Protein AF-A0A9D9SRB2-F1 (afdb_monomer_lite)

Sequence (91 aa):
VTIVAARFMPFLRTFAPFVAGVAQMSRPKFIFYDVAGALLWVGGITTAGYLFGNIPWVKQHLDKIIWGAILIPGLLVMFGAYRARLKAASA

Secondary structure (DSSP, 8-state):
-HHHHHHHSTTHHHHHHHHHHHTT--HHHHHHHHHHHHHHHHHHHHHHHHHHHTSHHHHHHHHHHHHHHHHHHHHHHHHHHHHHHHHHTT-

pLDDT: mean 84.66, std 6.77, range [52.34, 93.94]

Radius of gyration: 18.09 Å; chains: 1; bounding box: 35×38×41 Å

Foldseek 3Di:
DQCLVLLVPVVSVVCSVVVCVVVVHDPVVSCVSNVVSVCCVCVVVVVCCVVQVVDPVCVVCVVVVVVCVVVVVVVVVVVVVVVVVVVVVVD

Structure (mmCIF, N/CA/C/O backbone):
data_AF-A0A9D9SRB2-F1
#
_entry.id   AF-A0A9D9SRB2-F1
#
loop_
_atom_site.group_PDB
_atom_site.id
_atom_site.type_symbol
_atom_site.label_atom_id
_atom_site.label_alt_id
_atom_site.label_comp_id
_atom_site.label_asym_id
_atom_site.label_entity_id
_atom_site.label_seq_id
_atom_site.pdbx_PDB_ins_code
_atom_site.Cartn_x
_atom_site.Cartn_y
_atom_site.Cartn_z
_atom_site.occupancy
_atom_site.B_iso_or_equiv
_atom_site.auth_seq_id
_atom_site.auth_comp_id
_atom_site.auth_asym_id
_atom_site.auth_atom_id
_atom_site.pdbx_PDB_model_num
ATOM 1 N N . VAL A 1 1 ? 4.185 7.183 -11.934 1.00 67.56 1 VAL A N 1
ATOM 2 C CA . VAL A 1 1 ? 2.811 7.245 -11.369 1.00 67.56 1 VAL A CA 1
ATOM 3 C C . VAL A 1 1 ? 2.195 5.858 -11.214 1.00 67.56 1 VAL A C 1
ATOM 5 O O . VAL A 1 1 ? 1.791 5.532 -10.109 1.00 67.56 1 VAL A O 1
ATOM 8 N N . THR A 1 2 ? 2.198 5.002 -12.243 1.00 78.75 2 THR A N 1
ATOM 9 C CA . THR A 1 2 ? 1.617 3.641 -12.178 1.00 78.75 2 THR A CA 1
ATOM 10 C C . THR A 1 2 ? 2.159 2.778 -11.030 1.00 78.75 2 THR A C 1
ATOM 12 O O . THR A 1 2 ? 1.386 2.082 -10.388 1.00 78.75 2 THR A O 1
ATOM 15 N N . ILE A 1 3 ? 3.453 2.877 -10.700 1.00 78.50 3 ILE A N 1
ATOM 16 C CA . ILE A 1 3 ? 4.057 2.154 -9.559 1.00 78.50 3 ILE A CA 1
ATOM 17 C C . ILE A 1 3 ? 3.499 2.637 -8.212 1.00 78.50 3 ILE A C 1
ATOM 19 O O . ILE A 1 3 ? 3.209 1.830 -7.335 1.00 78.50 3 ILE A O 1
ATOM 23 N N . VAL A 1 4 ? 3.287 3.948 -8.072 1.00 78.69 4 VAL A N 1
ATOM 24 C CA . VAL A 1 4 ? 2.686 4.541 -6.870 1.00 78.69 4 VAL A CA 1
ATOM 25 C C . VAL A 1 4 ? 1.237 4.074 -6.728 1.00 78.69 4 VAL A C 1
ATOM 27 O O . VAL A 1 4 ? 0.849 3.607 -5.663 1.00 78.69 4 VAL A O 1
ATOM 30 N N . ALA A 1 5 ? 0.457 4.119 -7.813 1.00 80.19 5 ALA A N 1
ATOM 31 C CA . ALA A 1 5 ? -0.928 3.647 -7.823 1.00 80.19 5 ALA A CA 1
ATOM 32 C C . ALA A 1 5 ? -1.037 2.140 -7.531 1.00 80.19 5 ALA A C 1
ATOM 34 O O . ALA A 1 5 ? -1.925 1.714 -6.794 1.00 80.19 5 ALA A O 1
ATOM 35 N N . ALA A 1 6 ? -0.097 1.334 -8.038 1.00 83.06 6 ALA A N 1
ATOM 36 C CA . ALA A 1 6 ? -0.072 -0.106 -7.807 1.00 83.06 6 ALA A CA 1
ATOM 37 C C . ALA A 1 6 ? 0.033 -0.470 -6.318 1.00 83.06 6 ALA A C 1
ATOM 39 O O . ALA A 1 6 ? -0.502 -1.501 -5.922 1.00 83.06 6 ALA A O 1
ATOM 40 N N . ARG A 1 7 ? 0.641 0.374 -5.469 1.00 80.19 7 ARG A N 1
ATOM 41 C CA . ARG A 1 7 ? 0.689 0.139 -4.014 1.00 80.19 7 ARG A CA 1
ATOM 42 C C . ARG A 1 7 ? -0.674 0.229 -3.325 1.00 80.19 7 ARG A C 1
ATOM 44 O O . ARG A 1 7 ? -0.881 -0.456 -2.329 1.00 80.19 7 ARG A O 1
ATOM 51 N N . PHE A 1 8 ? -1.613 1.003 -3.867 1.00 79.19 8 PHE A N 1
ATOM 52 C CA . PHE A 1 8 ? -2.980 1.105 -3.339 1.00 79.19 8 PHE A CA 1
ATOM 53 C C . PHE A 1 8 ? -3.888 -0.042 -3.806 1.00 79.19 8 PHE A C 1
ATOM 55 O O . PHE A 1 8 ? -4.986 -0.210 -3.285 1.00 79.19 8 PHE A O 1
ATOM 62 N N . MET A 1 9 ? -3.432 -0.852 -4.765 1.00 80.50 9 MET A N 1
ATOM 63 C CA . MET A 1 9 ? -4.187 -1.966 -5.333 1.00 80.50 9 MET A CA 1
ATOM 64 C C . MET A 1 9 ? -3.507 -3.297 -4.958 1.00 80.50 9 MET A C 1
ATOM 66 O O . MET A 1 9 ? -2.478 -3.642 -5.542 1.00 80.50 9 MET A O 1
ATOM 70 N N . PRO A 1 10 ? -4.070 -4.085 -4.017 1.00 75.50 10 PRO A N 1
ATOM 71 C CA . PRO A 1 10 ? -3.406 -5.249 -3.416 1.00 75.50 10 PRO A CA 1
ATOM 72 C C . PRO A 1 10 ? -2.851 -6.276 -4.406 1.00 75.50 10 PRO A C 1
ATOM 74 O O . PRO A 1 10 ? -1.805 -6.864 -4.138 1.00 75.50 10 PRO A O 1
ATOM 77 N N . PHE A 1 11 ? -3.531 -6.474 -5.539 1.00 78.12 11 PHE A N 1
ATOM 78 C CA . PHE A 1 11 ? -3.099 -7.386 -6.599 1.00 78.12 11 PHE A CA 1
ATOM 79 C C . PHE A 1 11 ? -2.123 -6.733 -7.580 1.00 78.12 11 PHE A C 1
ATOM 81 O O . PHE A 1 11 ? -1.194 -7.382 -8.040 1.00 78.12 11 PHE A O 1
ATOM 88 N N . LEU A 1 12 ? -2.270 -5.443 -7.895 1.00 80.94 12 LEU A N 1
ATOM 89 C CA . LEU A 1 12 ? -1.368 -4.787 -8.850 1.00 80.94 12 LEU A CA 1
ATOM 90 C C . LEU A 1 12 ? 0.048 -4.614 -8.297 1.00 80.94 12 LEU A C 1
ATOM 92 O O . LEU A 1 12 ? 1.004 -4.630 -9.071 1.00 80.94 12 LEU A O 1
ATOM 96 N N . ARG A 1 13 ? 0.213 -4.505 -6.973 1.00 83.69 13 ARG A N 1
ATOM 97 C CA . ARG A 1 13 ? 1.542 -4.388 -6.353 1.00 83.69 13 ARG A CA 1
ATOM 98 C C . ARG A 1 13 ? 2.451 -5.590 -6.642 1.00 83.69 13 ARG A C 1
ATOM 100 O O . ARG A 1 13 ? 3.663 -5.419 -6.666 1.00 83.69 13 ARG A O 1
ATOM 107 N N . THR A 1 14 ? 1.896 -6.787 -6.874 1.00 84.56 14 THR A N 1
ATOM 108 C CA . THR A 1 14 ? 2.696 -7.980 -7.211 1.00 84.56 14 THR A CA 1
ATOM 109 C C . THR A 1 14 ? 3.155 -7.960 -8.667 1.00 84.56 14 THR A C 1
ATOM 111 O O . THR A 1 14 ? 4.214 -8.493 -8.981 1.00 84.56 14 THR A O 1
ATOM 114 N N . PHE A 1 15 ? 2.402 -7.298 -9.550 1.00 84.75 15 PHE A N 1
ATOM 115 C CA . PHE A 1 15 ? 2.755 -7.121 -10.961 1.00 84.75 15 PHE A CA 1
ATOM 116 C C . PHE A 1 15 ? 3.643 -5.895 -11.209 1.00 84.75 15 PHE A C 1
ATOM 118 O O . PHE A 1 15 ? 4.352 -5.850 -12.210 1.00 84.75 15 PHE A O 1
ATOM 125 N N . ALA A 1 16 ? 3.654 -4.916 -10.300 1.00 85.31 16 ALA A N 1
ATOM 126 C CA . ALA A 1 16 ? 4.449 -3.693 -10.416 1.00 85.31 16 ALA A CA 1
ATOM 127 C C . ALA A 1 16 ? 5.947 -3.915 -10.742 1.00 85.31 16 ALA A C 1
ATOM 129 O O . ALA A 1 16 ? 6.423 -3.275 -11.684 1.00 85.31 16 ALA A O 1
ATOM 130 N N . PRO A 1 17 ? 6.703 -4.804 -10.055 1.00 84.00 17 PRO A N 1
ATOM 131 C CA . PRO A 1 17 ? 8.108 -5.048 -10.399 1.00 84.00 17 PRO A CA 1
ATOM 132 C C . PRO A 1 17 ? 8.277 -5.717 -11.770 1.00 84.00 17 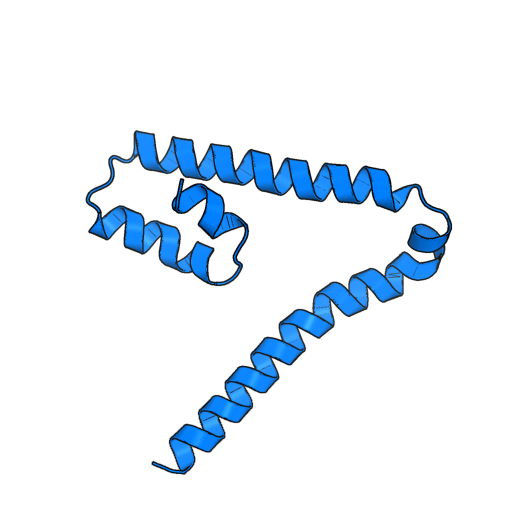PRO A C 1
ATOM 134 O O . PRO A 1 17 ? 9.223 -5.404 -12.489 1.00 84.00 17 PRO A O 1
ATOM 137 N N . PHE A 1 18 ? 7.343 -6.586 -12.167 1.00 86.81 18 PHE A N 1
ATOM 138 C CA . PHE A 1 18 ? 7.362 -7.229 -13.481 1.00 86.81 18 PHE A CA 1
ATOM 139 C C . PHE A 1 18 ? 7.132 -6.211 -14.603 1.00 86.81 18 PHE A C 1
ATOM 141 O O . PHE A 1 18 ? 7.918 -6.135 -15.544 1.00 86.81 18 PHE A O 1
ATOM 148 N N . VAL A 1 19 ? 6.107 -5.364 -14.464 1.00 85.69 19 VAL A N 1
ATOM 149 C CA . VAL A 1 19 ? 5.800 -4.293 -15.424 1.00 85.69 19 VAL A CA 1
ATOM 150 C C . VAL A 1 19 ? 6.958 -3.298 -15.524 1.00 85.69 19 VAL A C 1
ATOM 152 O O . VAL A 1 19 ? 7.308 -2.883 -16.624 1.00 85.69 19 VAL A O 1
ATOM 155 N N . ALA A 1 20 ? 7.596 -2.950 -14.403 1.00 86.06 20 ALA A N 1
ATOM 156 C CA . ALA A 1 20 ? 8.778 -2.091 -14.410 1.00 86.06 20 ALA A CA 1
ATOM 157 C C . ALA A 1 20 ? 9.965 -2.724 -15.161 1.00 86.06 20 ALA A C 1
ATOM 159 O O . ALA A 1 20 ? 10.677 -2.021 -15.879 1.00 86.06 20 ALA A O 1
ATOM 160 N N . GLY A 1 21 ? 10.153 -4.042 -15.034 1.00 85.25 21 GLY A N 1
ATOM 161 C CA . GLY A 1 21 ? 11.166 -4.793 -15.777 1.00 85.25 21 GLY A CA 1
ATOM 162 C C . GLY A 1 21 ? 10.893 -4.834 -17.283 1.00 85.25 21 GLY A C 1
ATOM 163 O O . GLY A 1 21 ? 11.780 -4.518 -18.072 1.00 85.25 21 GLY A O 1
ATOM 164 N N . VAL A 1 22 ? 9.654 -5.145 -17.686 1.00 88.00 22 VAL A N 1
ATOM 165 C CA . VAL A 1 22 ? 9.232 -5.147 -19.102 1.00 88.00 22 VAL A CA 1
ATOM 166 C C . VAL A 1 22 ? 9.359 -3.753 -19.723 1.00 88.00 22 VAL A C 1
ATOM 168 O O . VAL A 1 22 ? 9.775 -3.620 -20.869 1.00 88.00 22 VAL A O 1
ATOM 171 N N . ALA A 1 23 ? 9.075 -2.703 -18.953 1.00 86.81 23 ALA A N 1
ATOM 172 C CA . ALA A 1 23 ? 9.227 -1.316 -19.382 1.00 86.81 23 ALA A CA 1
ATOM 173 C C . ALA A 1 23 ? 10.691 -0.823 -19.423 1.00 86.81 23 ALA A C 1
ATOM 175 O O . ALA A 1 23 ? 10.905 0.374 -19.614 1.00 86.81 23 ALA A O 1
ATOM 176 N N . GLN A 1 24 ? 11.689 -1.699 -19.216 1.00 87.56 24 GLN A N 1
ATOM 177 C CA . GLN A 1 24 ? 13.122 -1.352 -19.207 1.00 87.56 24 GLN A CA 1
ATOM 178 C C . GLN A 1 24 ? 13.436 -0.173 -18.271 1.00 87.56 24 GLN A C 1
ATOM 180 O O . GLN A 1 24 ? 14.253 0.708 -18.550 1.00 87.56 24 GLN A O 1
ATOM 185 N N . MET A 1 25 ? 12.739 -0.121 -17.138 1.00 86.56 25 MET A N 1
ATOM 186 C CA . MET A 1 25 ? 12.830 1.006 -16.231 1.00 86.56 25 MET A CA 1
ATOM 187 C C . MET A 1 25 ? 14.162 0.988 -15.478 1.00 86.56 25 MET A C 1
ATOM 189 O O . MET A 1 25 ? 14.551 -0.019 -14.885 1.00 86.56 25 MET A O 1
ATOM 193 N N . SER A 1 26 ? 14.857 2.127 -15.445 1.00 89.12 26 SER A N 1
ATOM 194 C CA . SER A 1 26 ? 16.116 2.218 -14.709 1.00 89.12 26 SER A CA 1
ATOM 195 C C . SER A 1 26 ? 15.897 2.005 -13.205 1.00 89.12 26 SER A C 1
ATOM 197 O O . SER A 1 26 ? 14.985 2.578 -12.598 1.00 89.12 26 SER A O 1
ATOM 199 N N . ARG A 1 27 ? 16.771 1.198 -12.585 1.00 85.56 27 ARG A N 1
ATOM 200 C CA . ARG A 1 27 ? 16.738 0.870 -11.145 1.00 85.56 27 ARG A CA 1
ATOM 201 C C . ARG A 1 27 ? 16.524 2.090 -10.233 1.00 85.56 27 ARG A C 1
ATOM 203 O O . ARG A 1 27 ? 15.663 2.007 -9.359 1.00 85.56 27 ARG A O 1
ATOM 210 N N . PRO A 1 28 ? 17.228 3.224 -10.428 1.00 89.12 28 PRO A N 1
ATOM 211 C CA . PRO A 1 28 ? 17.055 4.397 -9.572 1.00 89.12 28 PRO A CA 1
ATOM 212 C C . PRO A 1 28 ? 15.645 4.988 -9.649 1.00 89.12 28 PRO A C 1
ATOM 214 O O . PRO A 1 28 ? 15.062 5.333 -8.624 1.00 89.12 28 PRO A O 1
ATOM 217 N N . LYS A 1 29 ? 15.055 5.046 -10.852 1.00 87.50 29 LYS A N 1
ATOM 218 C CA . LYS A 1 29 ? 13.677 5.520 -11.024 1.00 87.50 29 LYS A CA 1
ATOM 219 C C . LYS A 1 29 ? 12.689 4.572 -10.349 1.00 87.50 29 LYS A C 1
ATOM 221 O O . LYS A 1 29 ? 11.714 5.039 -9.768 1.00 87.50 29 LYS A O 1
ATOM 226 N N . PHE A 1 30 ? 12.918 3.259 -10.436 1.00 87.50 30 PHE A N 1
ATOM 227 C CA . PHE A 1 30 ? 12.019 2.264 -9.845 1.00 87.50 30 PHE A CA 1
ATOM 228 C C . PHE A 1 30 ? 11.960 2.433 -8.331 1.00 87.50 30 PHE A C 1
ATOM 230 O O . PHE A 1 30 ? 10.878 2.588 -7.772 1.00 87.50 30 PHE A O 1
ATOM 237 N N . ILE A 1 31 ? 13.134 2.499 -7.702 1.00 89.06 31 ILE A N 1
ATOM 238 C CA . ILE A 1 31 ? 13.266 2.691 -6.258 1.00 89.06 31 ILE A CA 1
ATOM 239 C C . ILE A 1 31 ? 12.619 4.012 -5.839 1.00 89.06 31 ILE A C 1
ATOM 241 O O . ILE A 1 31 ? 11.844 4.024 -4.890 1.00 89.06 31 ILE A O 1
ATOM 245 N N . PHE A 1 32 ? 12.866 5.107 -6.566 1.00 91.25 32 PHE A N 1
ATOM 246 C CA . PHE A 1 32 ? 12.269 6.404 -6.245 1.00 91.25 32 PHE A CA 1
ATOM 247 C C . PHE A 1 32 ? 10.734 6.351 -6.21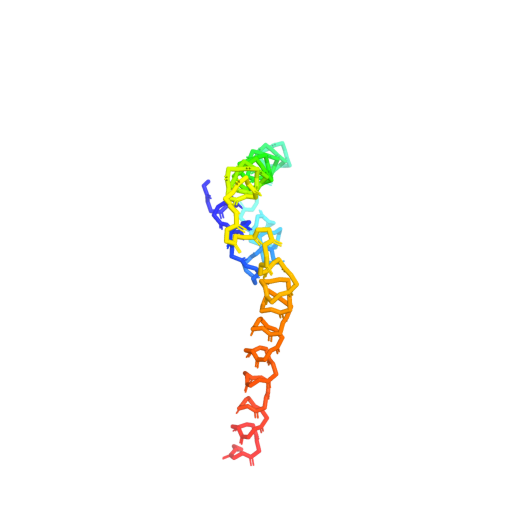6 1.00 91.25 32 PHE A C 1
ATOM 249 O O . PHE A 1 32 ? 10.122 6.769 -5.234 1.00 91.25 32 PHE A O 1
ATOM 256 N N . TYR A 1 33 ? 10.097 5.805 -7.259 1.00 88.94 33 TYR A N 1
ATOM 257 C CA . TYR A 1 33 ? 8.634 5.718 -7.301 1.00 88.94 33 TYR A CA 1
ATOM 258 C C . TYR A 1 33 ? 8.061 4.697 -6.316 1.00 88.94 33 TYR A C 1
ATOM 260 O O . TYR A 1 33 ? 6.985 4.938 -5.770 1.00 88.94 33 TYR A O 1
ATOM 268 N N . ASP A 1 34 ? 8.746 3.578 -6.083 1.00 89.12 34 ASP A N 1
ATOM 269 C CA . ASP A 1 34 ? 8.292 2.573 -5.124 1.00 89.12 34 ASP A CA 1
ATOM 270 C C . ASP A 1 34 ? 8.367 3.094 -3.682 1.00 89.12 34 ASP A C 1
ATOM 272 O O . ASP A 1 34 ? 7.395 2.976 -2.940 1.00 89.12 34 ASP A O 1
ATOM 276 N N . VAL A 1 35 ? 9.467 3.754 -3.308 1.00 91.25 35 VAL A N 1
ATOM 277 C CA . VAL A 1 35 ? 9.640 4.366 -1.982 1.00 91.25 35 VAL A CA 1
ATOM 278 C C . VAL A 1 35 ? 8.679 5.537 -1.789 1.00 91.25 35 VAL A C 1
ATOM 280 O O . VAL A 1 35 ? 8.023 5.613 -0.753 1.00 91.25 35 VAL A O 1
ATOM 283 N N . ALA A 1 36 ? 8.518 6.417 -2.782 1.00 92.31 36 ALA A N 1
ATOM 284 C CA . ALA A 1 36 ? 7.542 7.504 -2.699 1.00 92.31 36 ALA A CA 1
ATOM 285 C C . ALA A 1 36 ? 6.112 6.967 -2.520 1.00 92.31 36 ALA A C 1
ATOM 287 O O . ALA A 1 36 ? 5.357 7.458 -1.680 1.00 92.31 36 ALA A O 1
ATOM 288 N N . GLY A 1 37 ? 5.750 5.913 -3.259 1.00 89.62 37 GLY A N 1
ATOM 289 C CA . GLY A 1 37 ? 4.466 5.238 -3.090 1.00 89.62 37 GLY A CA 1
ATOM 290 C C . GLY A 1 37 ? 4.329 4.553 -1.733 1.00 89.62 37 GLY A C 1
ATOM 291 O O . GLY A 1 37 ? 3.256 4.600 -1.137 1.00 89.62 37 GLY A O 1
ATOM 292 N N . ALA A 1 38 ? 5.407 3.963 -1.212 1.00 89.81 38 ALA A N 1
ATOM 293 C CA . ALA A 1 38 ? 5.441 3.366 0.118 1.00 89.81 38 ALA A CA 1
ATOM 294 C C . ALA A 1 38 ? 5.167 4.404 1.207 1.00 89.81 38 ALA A C 1
ATOM 296 O O . ALA A 1 38 ? 4.331 4.166 2.071 1.00 89.81 38 ALA A O 1
ATOM 297 N N . LEU A 1 39 ? 5.840 5.554 1.142 1.00 93.88 39 LEU A N 1
ATOM 298 C CA . LEU A 1 39 ? 5.689 6.636 2.111 1.00 93.88 39 LEU A CA 1
ATOM 299 C C . LEU A 1 39 ? 4.279 7.224 2.080 1.00 93.88 39 LEU A C 1
ATOM 301 O O . LEU A 1 39 ? 3.678 7.401 3.135 1.0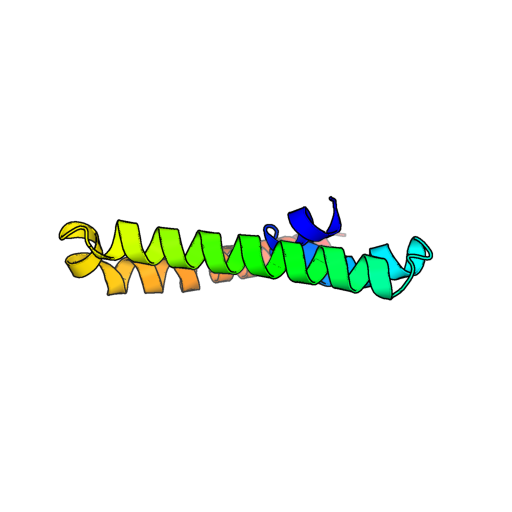0 93.88 39 LEU A O 1
ATOM 305 N N . LEU A 1 40 ? 3.724 7.461 0.888 1.00 92.25 40 LEU A N 1
ATOM 306 C CA . LEU A 1 40 ? 2.345 7.932 0.746 1.00 92.25 40 LEU A CA 1
ATOM 307 C C . LEU A 1 40 ? 1.334 6.914 1.279 1.00 92.25 40 LEU A C 1
ATOM 309 O O . LEU A 1 40 ? 0.374 7.296 1.943 1.00 92.25 40 LEU A O 1
ATOM 313 N N . TRP A 1 41 ? 1.549 5.625 1.016 1.00 89.62 41 TRP A N 1
ATOM 314 C CA . TRP A 1 41 ? 0.651 4.570 1.474 1.00 89.62 41 TRP A CA 1
ATOM 315 C C . TRP A 1 41 ? 0.722 4.377 2.993 1.00 89.62 41 TRP A C 1
ATOM 317 O O . TRP A 1 41 ? -0.302 4.454 3.667 1.00 89.62 41 TRP A O 1
ATOM 327 N N . VAL A 1 42 ? 1.923 4.186 3.551 1.00 91.31 42 VAL A N 1
ATOM 328 C CA . VAL A 1 42 ? 2.120 4.012 4.999 1.00 91.31 42 VAL A CA 1
ATOM 329 C C . VAL A 1 42 ? 1.680 5.267 5.741 1.00 91.31 42 VAL A C 1
ATOM 331 O O . VAL A 1 42 ? 0.926 5.161 6.703 1.00 91.31 42 VAL A O 1
ATOM 334 N N . GLY A 1 43 ? 2.100 6.446 5.279 1.00 93.94 43 GLY A N 1
ATOM 335 C CA . GLY A 1 43 ? 1.690 7.725 5.849 1.00 93.94 43 GLY A CA 1
ATOM 336 C C . GLY A 1 43 ? 0.174 7.893 5.828 1.00 93.94 43 GLY A C 1
ATOM 337 O O . GLY A 1 43 ? -0.421 8.129 6.872 1.00 93.94 43 GLY A O 1
ATOM 338 N N . GLY A 1 44 ? -0.473 7.665 4.682 1.00 91.06 44 GLY A N 1
ATOM 339 C CA . GLY A 1 44 ? -1.927 7.772 4.553 1.00 91.06 44 GLY A CA 1
ATOM 340 C C . GLY A 1 44 ? -2.685 6.830 5.487 1.00 91.06 44 GLY A C 1
ATOM 341 O O . GLY A 1 44 ? -3.565 7.274 6.221 1.00 91.06 44 GLY A O 1
ATOM 342 N N . ILE A 1 45 ? -2.319 5.544 5.513 1.00 88.50 45 ILE A N 1
ATOM 343 C CA . ILE A 1 45 ? -2.978 4.549 6.371 1.00 88.50 45 ILE A CA 1
ATOM 344 C C . ILE A 1 45 ? -2.709 4.823 7.855 1.00 88.50 45 ILE A C 1
ATOM 346 O O . ILE A 1 45 ? -3.619 4.699 8.671 1.00 88.50 45 ILE A O 1
ATOM 350 N N . THR A 1 46 ? -1.495 5.244 8.215 1.00 90.00 46 THR A N 1
ATOM 351 C CA . THR A 1 46 ? -1.124 5.529 9.609 1.00 90.00 46 THR A CA 1
ATOM 352 C C . THR A 1 46 ? -1.812 6.790 10.115 1.00 90.00 46 THR A C 1
ATOM 354 O O . THR A 1 46 ? -2.383 6.778 11.201 1.00 90.00 46 THR A O 1
ATOM 357 N N . THR A 1 47 ? -1.820 7.869 9.328 1.00 90.31 47 THR A N 1
ATOM 358 C CA . THR A 1 47 ? -2.523 9.109 9.676 1.00 90.31 47 THR A CA 1
ATOM 359 C C . THR A 1 47 ? -4.028 8.884 9.743 1.00 90.31 47 THR A C 1
ATOM 361 O O . THR A 1 47 ? -4.657 9.328 10.699 1.00 90.31 47 THR A O 1
ATOM 364 N N . ALA A 1 48 ? -4.611 8.142 8.797 1.00 87.94 48 ALA A N 1
ATOM 365 C CA . ALA A 1 48 ? -6.013 7.747 8.879 1.00 87.94 48 ALA A CA 1
ATOM 366 C C . ALA A 1 48 ? -6.277 6.944 10.162 1.00 87.94 48 ALA A C 1
ATOM 368 O O . ALA A 1 48 ? -7.161 7.301 10.935 1.00 87.94 48 ALA A O 1
ATOM 369 N N . GLY A 1 49 ? -5.470 5.920 10.450 1.00 86.00 49 GLY A N 1
ATOM 370 C CA . GLY A 1 49 ? -5.581 5.131 11.678 1.00 86.00 49 GLY A CA 1
ATOM 371 C C . GLY A 1 49 ? -5.466 5.976 12.949 1.00 86.00 49 GLY A C 1
ATOM 372 O O . GLY A 1 49 ? -6.240 5.785 13.881 1.00 86.00 49 GLY A O 1
ATOM 373 N N . TYR A 1 50 ? -4.562 6.955 12.970 1.00 85.19 50 TYR A N 1
ATOM 374 C CA . TYR A 1 50 ? -4.387 7.880 14.089 1.00 85.19 50 TYR A CA 1
ATOM 375 C C . TYR A 1 50 ? -5.604 8.797 14.288 1.00 85.19 50 TYR A C 1
ATOM 377 O O . TYR A 1 50 ? -6.095 8.937 15.408 1.00 85.19 50 TYR A O 1
ATOM 385 N N . LEU A 1 51 ? -6.133 9.381 13.206 1.00 86.12 51 LEU A N 1
ATOM 386 C CA . LEU A 1 51 ? -7.299 10.269 13.257 1.00 86.12 51 LEU A CA 1
ATOM 387 C C . LEU A 1 51 ? -8.579 9.508 13.627 1.00 86.12 51 LEU A C 1
ATOM 389 O O . LEU A 1 51 ? -9.302 9.913 14.537 1.00 86.12 51 LEU A O 1
ATOM 393 N N . PHE A 1 52 ? -8.847 8.382 12.961 1.00 82.31 52 PHE A N 1
ATOM 394 C CA . PHE A 1 52 ? -10.037 7.568 13.215 1.00 82.31 52 PHE A CA 1
ATOM 395 C C . PHE A 1 52 ? -9.952 6.827 14.553 1.00 82.31 52 PHE A C 1
ATOM 397 O O . PHE A 1 52 ? -10.966 6.662 15.225 1.00 82.31 52 PHE A O 1
ATOM 404 N N . GLY A 1 53 ? -8.753 6.443 14.993 1.00 79.56 53 GLY A N 1
ATOM 405 C CA . GLY A 1 53 ? -8.531 5.758 16.264 1.00 79.56 53 GLY A CA 1
ATOM 406 C C . GLY A 1 53 ? -8.876 6.598 17.494 1.00 79.56 53 GLY A C 1
ATOM 407 O O . GLY A 1 53 ? -9.151 6.031 18.550 1.00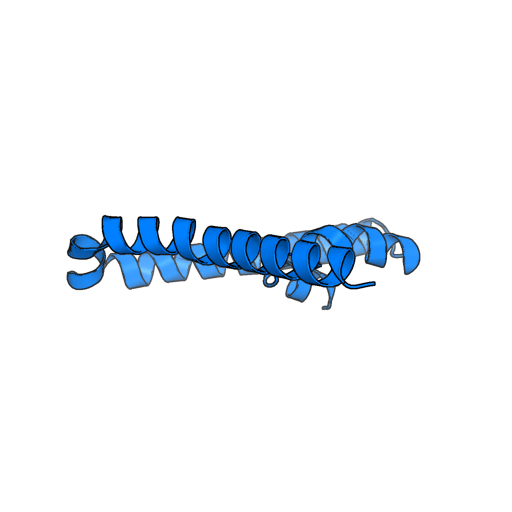 79.56 53 GLY A O 1
ATOM 408 N N . ASN A 1 54 ? -8.917 7.932 17.391 1.00 79.38 54 ASN A N 1
ATOM 409 C CA . ASN A 1 54 ? -9.314 8.784 18.514 1.00 79.38 54 ASN A CA 1
ATOM 410 C C . ASN A 1 54 ? -10.843 8.906 18.686 1.00 79.38 54 ASN A C 1
ATOM 412 O O . ASN A 1 54 ? -11.313 9.410 19.704 1.00 79.38 54 ASN A O 1
ATOM 416 N N . ILE A 1 55 ? -11.632 8.408 17.729 1.00 84.25 55 ILE A N 1
ATOM 417 C CA . ILE A 1 55 ? -13.094 8.446 17.796 1.00 84.25 55 ILE A CA 1
ATOM 418 C C . ILE A 1 55 ? -13.584 7.374 18.790 1.00 84.25 55 ILE A C 1
ATOM 420 O O . ILE A 1 55 ? -13.261 6.194 18.618 1.00 84.25 55 ILE A O 1
ATOM 424 N N . PRO A 1 56 ? -14.404 7.725 19.804 1.00 81.44 56 PRO A N 1
ATOM 425 C CA . PRO A 1 56 ? -14.884 6.776 20.816 1.00 81.44 56 PRO A CA 1
ATOM 426 C C . PRO A 1 56 ? -15.578 5.541 20.229 1.00 81.44 56 PRO A C 1
ATOM 428 O O . PRO A 1 56 ? -15.366 4.426 20.701 1.00 81.44 56 PRO A O 1
ATOM 431 N N . TRP A 1 57 ? -16.347 5.725 19.151 1.00 84.56 57 TRP A N 1
ATOM 432 C CA . TRP A 1 57 ? -17.003 4.633 18.432 1.00 84.56 57 TRP A CA 1
ATOM 433 C C . TRP A 1 57 ? -16.000 3.623 17.856 1.00 84.56 57 TRP A C 1
ATOM 435 O O . TRP A 1 57 ? -16.202 2.418 18.001 1.00 84.56 57 TRP A O 1
ATOM 445 N N . VAL A 1 58 ? -14.897 4.100 17.266 1.00 82.31 58 VAL A N 1
ATOM 446 C CA . VAL A 1 58 ? -13.849 3.247 16.680 1.00 82.31 58 VAL A CA 1
ATOM 447 C C . VAL A 1 58 ? -13.135 2.456 17.769 1.00 82.31 58 VAL A C 1
ATOM 449 O O . VAL A 1 58 ? -12.936 1.260 17.597 1.00 82.31 58 VAL A O 1
ATOM 452 N N . LYS A 1 59 ? -12.822 3.072 18.918 1.00 79.25 59 LYS A N 1
ATOM 453 C CA . LYS A 1 59 ? -12.210 2.363 20.058 1.00 79.25 59 LYS A CA 1
ATOM 454 C C . LYS A 1 59 ? -13.102 1.234 20.580 1.00 79.25 59 LYS A C 1
ATOM 456 O O . LYS A 1 59 ? -12.609 0.147 20.849 1.00 79.25 59 LYS A O 1
ATOM 461 N N . GLN A 1 60 ? -14.411 1.472 20.676 1.00 87.25 60 GLN A N 1
ATOM 462 C CA . GLN A 1 60 ? -15.380 0.467 21.134 1.00 87.25 60 GLN A CA 1
ATOM 463 C C . GLN A 1 60 ? -15.614 -0.663 20.118 1.00 87.25 60 GLN A C 1
ATOM 465 O O . GLN A 1 60 ? -16.013 -1.759 20.501 1.00 87.25 60 GLN A O 1
ATOM 470 N N . HIS A 1 61 ? -15.387 -0.408 18.827 1.00 88.38 61 HIS A N 1
ATOM 471 C CA . HIS A 1 61 ? -15.641 -1.359 17.740 1.00 88.38 61 HIS A CA 1
ATOM 472 C C . HIS A 1 61 ? -14.358 -1.851 17.061 1.00 88.38 61 HIS A C 1
ATOM 474 O O . HIS A 1 61 ? -14.440 -2.483 16.006 1.00 88.38 61 HIS A O 1
ATOM 480 N N . LEU A 1 62 ? -13.187 -1.593 17.653 1.00 85.44 62 LEU A N 1
ATOM 481 C CA . LEU A 1 62 ? -11.891 -1.867 17.037 1.00 85.44 62 LEU A CA 1
ATOM 482 C C . LEU A 1 62 ? -11.750 -3.346 16.664 1.00 85.44 62 LEU A C 1
ATOM 484 O O . LEU A 1 62 ? -11.380 -3.649 15.533 1.00 85.44 62 LEU A O 1
ATOM 488 N N . ASP A 1 63 ? -12.154 -4.252 17.557 1.00 87.12 63 ASP A N 1
ATOM 489 C CA . ASP A 1 63 ? -12.163 -5.692 17.286 1.00 87.12 63 ASP A CA 1
ATOM 490 C C . ASP A 1 63 ? -12.986 -6.035 16.042 1.00 87.12 63 ASP A C 1
ATOM 492 O O . ASP A 1 63 ? -12.525 -6.768 15.170 1.00 87.12 63 ASP A O 1
ATOM 496 N N . LYS A 1 64 ? -14.191 -5.466 15.905 1.00 87.56 64 LYS A N 1
ATOM 497 C CA . LYS A 1 64 ? -15.056 -5.720 14.742 1.00 87.56 64 LYS A CA 1
ATOM 498 C C . LYS A 1 64 ? -14.439 -5.171 13.457 1.00 87.56 64 LYS A C 1
ATOM 500 O O . LYS A 1 64 ? -14.543 -5.812 12.414 1.00 87.56 64 LYS A O 1
ATOM 505 N N . ILE A 1 65 ? -13.790 -4.007 13.527 1.00 86.88 65 ILE A N 1
ATOM 506 C CA . ILE A 1 65 ? -13.089 -3.396 12.391 1.00 86.88 65 ILE A CA 1
ATOM 507 C C . ILE A 1 65 ? -11.911 -4.278 11.958 1.00 86.88 65 ILE A C 1
ATOM 509 O O . ILE A 1 65 ? -11.766 -4.544 10.766 1.00 86.88 65 ILE A O 1
ATOM 513 N N . ILE A 1 66 ? -11.111 -4.778 12.905 1.00 86.88 66 ILE A N 1
ATOM 514 C CA . ILE A 1 66 ? -9.983 -5.681 12.631 1.00 86.88 66 ILE A CA 1
ATOM 515 C C . ILE A 1 66 ? -10.485 -6.985 12.003 1.00 86.88 66 ILE A C 1
ATOM 517 O O . ILE A 1 66 ? -9.993 -7.387 10.948 1.00 86.88 66 ILE A O 1
ATOM 521 N N . TRP A 1 67 ? -11.507 -7.615 12.589 1.00 90.62 67 TRP A N 1
ATOM 522 C CA . TRP A 1 67 ? -12.114 -8.821 12.022 1.00 90.62 67 TRP A CA 1
ATOM 523 C C . TRP A 1 67 ? -12.673 -8.578 10.620 1.00 90.62 67 TRP A C 1
ATOM 525 O O . TRP A 1 67 ? -12.443 -9.391 9.728 1.00 90.62 67 TRP A O 1
ATOM 535 N N . GLY A 1 68 ? -13.336 -7.445 10.382 1.00 89.94 68 GLY A N 1
ATOM 536 C CA . GLY A 1 68 ? -13.801 -7.053 9.051 1.00 89.94 68 GLY A CA 1
ATOM 537 C C . GLY A 1 68 ? -12.653 -6.893 8.051 1.00 89.94 68 GLY A C 1
ATOM 538 O O . GLY A 1 68 ? -12.727 -7.420 6.943 1.00 89.94 68 GLY A O 1
ATOM 539 N N . ALA A 1 69 ? -11.562 -6.237 8.451 1.00 86.00 69 ALA A N 1
ATOM 540 C CA . ALA A 1 69 ? -10.386 -6.037 7.607 1.00 86.00 69 ALA A CA 1
ATOM 541 C C . ALA A 1 69 ? -9.679 -7.351 7.228 1.00 86.00 69 ALA A C 1
ATOM 543 O O . ALA A 1 69 ? -9.084 -7.427 6.155 1.00 86.00 69 ALA A O 1
ATOM 544 N N . ILE A 1 70 ? -9.761 -8.389 8.067 1.00 86.50 70 ILE A N 1
ATOM 545 C CA . 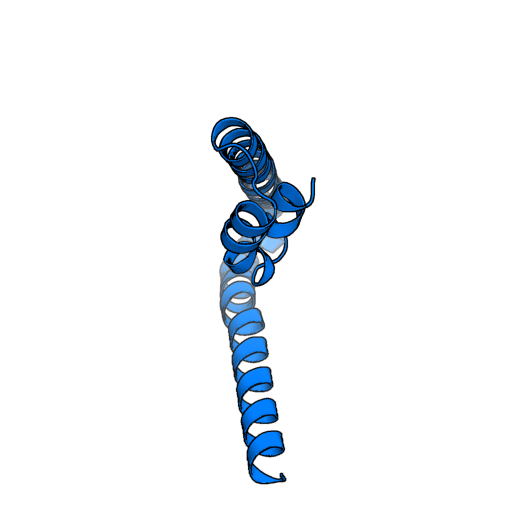ILE A 1 70 ? -9.209 -9.722 7.782 1.00 86.50 70 ILE A CA 1
ATOM 546 C C . ILE A 1 70 ? -10.189 -10.553 6.942 1.00 86.50 70 ILE A C 1
ATOM 548 O O . ILE A 1 70 ? -9.817 -11.124 5.914 1.00 86.50 70 ILE A O 1
ATOM 552 N N . LEU A 1 71 ? -11.453 -10.623 7.367 1.00 90.75 71 LEU A N 1
ATOM 553 C CA . LEU A 1 71 ? -12.449 -11.518 6.781 1.00 90.75 71 LEU A CA 1
ATOM 554 C C . LEU A 1 71 ? -12.929 -11.043 5.411 1.00 90.75 71 LEU A C 1
ATOM 556 O O . LEU A 1 71 ? -13.082 -11.873 4.522 1.00 90.75 71 LEU A O 1
ATOM 560 N N . ILE A 1 72 ? -13.146 -9.740 5.201 1.00 89.00 72 ILE A N 1
ATOM 561 C CA . ILE A 1 72 ? -13.700 -9.233 3.934 1.00 89.00 72 ILE A CA 1
ATOM 562 C C . ILE A 1 72 ? -12.767 -9.549 2.752 1.00 89.00 72 ILE A C 1
ATOM 564 O O . ILE A 1 72 ? -13.231 -10.176 1.795 1.00 89.00 72 ILE A O 1
ATOM 568 N N . PRO A 1 73 ? -11.461 -9.209 2.780 1.00 84.62 73 PRO A N 1
ATOM 569 C CA . PRO A 1 73 ? -10.560 -9.571 1.688 1.00 84.62 73 PRO A CA 1
ATOM 570 C C . PRO A 1 73 ? -10.412 -11.088 1.534 1.00 84.62 73 PRO A C 1
ATOM 572 O O . PRO A 1 73 ? -10.410 -11.586 0.409 1.00 84.62 73 PRO A O 1
ATOM 575 N N . GLY A 1 74 ? -10.337 -11.830 2.647 1.00 85.31 74 GLY A N 1
ATOM 576 C CA . GLY A 1 74 ? -10.243 -13.292 2.627 1.00 85.31 74 GLY A CA 1
ATOM 577 C C . GLY A 1 74 ? -11.446 -13.951 1.948 1.00 85.31 74 GLY A C 1
ATOM 578 O O . GLY A 1 74 ? -11.277 -14.795 1.069 1.00 85.31 74 GLY A O 1
ATOM 579 N N . LEU A 1 75 ? -12.663 -13.517 2.284 1.00 89.00 75 LEU A N 1
ATOM 580 C CA . LEU A 1 75 ? -13.900 -14.012 1.680 1.00 89.00 75 LEU A CA 1
ATOM 581 C C . LEU A 1 75 ? -13.991 -13.669 0.193 1.00 89.00 75 LEU A C 1
ATOM 583 O O . LEU A 1 75 ? -14.390 -14.524 -0.593 1.00 89.00 75 LEU A O 1
ATOM 587 N N . LEU A 1 76 ? -13.583 -12.464 -0.217 1.00 86.81 76 LEU A N 1
ATOM 588 C CA . LEU A 1 76 ? -13.556 -12.085 -1.634 1.00 86.81 76 LEU A CA 1
ATOM 589 C C . LEU A 1 76 ? -12.614 -12.984 -2.448 1.00 86.81 76 LEU A C 1
ATOM 591 O O . LEU A 1 76 ? -12.976 -13.421 -3.542 1.00 86.81 76 LEU A O 1
ATOM 595 N N . VAL A 1 77 ? -11.435 -13.303 -1.906 1.00 85.25 77 VAL A N 1
ATOM 596 C CA . VAL A 1 77 ? -10.481 -14.223 -2.543 1.00 85.25 77 VAL A CA 1
ATOM 597 C C . VAL A 1 77 ? -11.055 -15.639 -2.621 1.00 85.25 77 VAL A C 1
ATOM 599 O O . VAL A 1 77 ? -11.029 -16.247 -3.690 1.00 85.25 77 VAL A O 1
ATOM 602 N N . MET A 1 78 ? -11.621 -16.147 -1.524 1.00 86.31 78 MET A N 1
ATOM 603 C CA . MET A 1 78 ? -12.242 -17.476 -1.469 1.00 86.31 78 MET A CA 1
ATOM 604 C C . MET A 1 78 ? -13.416 -17.603 -2.444 1.00 86.31 78 MET A C 1
ATOM 606 O O . MET A 1 78 ? -13.505 -18.582 -3.185 1.00 86.31 78 MET A O 1
ATOM 610 N N . PHE A 1 79 ? -14.288 -16.596 -2.496 1.00 89.19 79 PHE A N 1
ATOM 611 C CA . PHE A 1 79 ? -15.411 -16.545 -3.426 1.00 89.19 79 PHE A CA 1
ATOM 612 C C . PHE A 1 79 ? -14.937 -16.496 -4.883 1.00 89.19 79 PHE A C 1
ATOM 614 O O . PHE A 1 79 ? -15.438 -17.245 -5.724 1.00 89.19 79 PHE A O 1
ATOM 621 N N . GLY A 1 80 ? -13.936 -15.662 -5.185 1.00 86.12 80 GLY A N 1
ATOM 622 C CA . GLY A 1 80 ? -13.319 -15.598 -6.509 1.00 86.12 80 GLY A CA 1
ATOM 623 C C . GLY A 1 80 ? -12.719 -16.939 -6.940 1.00 86.12 80 GLY A C 1
ATOM 624 O O . GLY A 1 80 ? -12.976 -17.398 -8.053 1.00 86.12 80 GLY A O 1
ATOM 625 N N . ALA A 1 81 ? -11.988 -17.607 -6.044 1.00 85.00 81 ALA A N 1
ATOM 626 C CA . ALA A 1 81 ? -11.392 -18.918 -6.292 1.00 85.00 81 ALA A CA 1
ATOM 627 C C . ALA A 1 81 ? -12.448 -20.020 -6.484 1.00 85.00 81 ALA A C 1
ATOM 629 O O . ALA A 1 81 ? -12.325 -20.845 -7.392 1.00 85.00 81 ALA A O 1
ATOM 630 N N . TYR A 1 82 ? -13.513 -20.015 -5.677 1.00 90.38 82 TYR A N 1
ATOM 631 C CA . TYR A 1 82 ? -14.632 -20.946 -5.819 1.00 90.38 82 TYR A CA 1
ATOM 632 C C . TYR A 1 82 ? -15.329 -20.778 -7.174 1.00 90.38 82 TYR A C 1
ATOM 634 O O . TYR A 1 82 ? -15.503 -21.747 -7.914 1.00 90.38 82 TYR A O 1
ATOM 642 N N . ARG A 1 83 ? -15.652 -19.536 -7.556 1.00 88.25 83 ARG A N 1
ATOM 643 C CA . ARG A 1 83 ? -16.289 -19.247 -8.846 1.00 88.25 83 ARG A CA 1
ATOM 644 C C . ARG A 1 83 ? -15.382 -19.605 -10.028 1.00 88.25 83 ARG A C 1
ATOM 646 O O . ARG A 1 83 ? -15.879 -20.098 -11.037 1.00 88.25 83 ARG A O 1
ATOM 653 N N . ALA A 1 84 ? -14.069 -19.394 -9.904 1.00 84.50 84 ALA A N 1
ATOM 654 C CA . ALA A 1 84 ? -13.094 -19.794 -10.917 1.00 84.50 84 ALA A CA 1
ATOM 655 C C . ALA A 1 84 ? -13.051 -21.321 -11.106 1.00 84.50 84 ALA A C 1
ATOM 657 O O . ALA A 1 84 ? -13.054 -21.786 -12.244 1.00 84.50 84 ALA A O 1
ATOM 658 N N . ARG A 1 85 ? -13.098 -22.100 -10.014 1.00 80.69 85 ARG A N 1
ATOM 659 C CA . ARG A 1 85 ? -13.177 -23.571 -10.076 1.00 80.69 85 ARG A CA 1
ATOM 660 C C . ARG A 1 85 ? -14.450 -24.065 -10.758 1.00 80.69 85 ARG A C 1
ATOM 662 O O . ARG A 1 85 ? -14.364 -24.945 -11.605 1.00 80.69 85 ARG A O 1
ATOM 669 N N . LEU A 1 86 ? -15.608 -23.482 -10.444 1.00 82.44 86 LEU A N 1
ATOM 670 C CA . LEU A 1 86 ? -16.871 -23.857 -11.095 1.00 82.44 86 LEU A CA 1
ATOM 671 C C . LEU A 1 86 ? -16.847 -23.585 -12.606 1.00 82.44 86 LEU A C 1
ATOM 673 O O . LEU A 1 86 ? -17.305 -24.410 -13.392 1.00 82.44 86 LEU A O 1
ATOM 677 N N . LYS A 1 87 ? -16.274 -22.449 -13.022 1.00 75.69 87 LYS A N 1
ATOM 678 C CA . LYS A 1 87 ? -16.164 -22.083 -14.441 1.00 75.69 87 LYS A CA 1
ATOM 679 C C . LYS A 1 87 ? -15.196 -22.993 -15.207 1.00 75.69 87 LYS A C 1
ATOM 681 O O . LYS A 1 87 ? -15.460 -23.294 -16.361 1.00 75.69 87 LYS A O 1
ATOM 686 N N . ALA A 1 88 ? -14.119 -23.442 -14.560 1.00 70.19 88 ALA A N 1
ATOM 687 C CA . ALA A 1 88 ? -13.156 -24.387 -15.129 1.00 70.19 88 ALA A CA 1
ATOM 688 C C . ALA A 1 88 ? -13.691 -25.828 -15.221 1.00 70.19 88 ALA A C 1
ATOM 690 O O . ALA A 1 88 ? -13.253 -26.569 -16.083 1.00 70.19 88 ALA A O 1
ATOM 691 N N . ALA A 1 89 ? -14.636 -26.221 -14.359 1.00 66.00 89 ALA A N 1
ATOM 692 C CA . ALA A 1 89 ? -15.297 -27.529 -14.425 1.00 66.00 89 ALA A CA 1
ATOM 693 C C . ALA A 1 89 ? -16.428 -27.598 -15.473 1.00 66.00 89 ALA A C 1
ATOM 695 O O . ALA A 1 89 ? -16.957 -28.674 -15.730 1.00 66.00 89 ALA A O 1
ATOM 696 N N . SER A 1 90 ? -16.826 -26.449 -16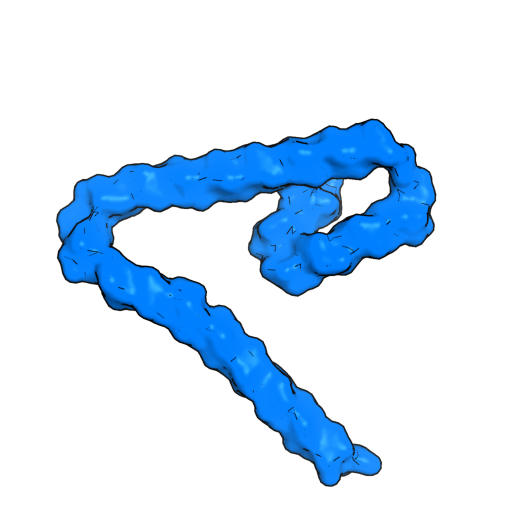.033 1.00 58.50 90 SER A N 1
ATOM 697 C CA . SER A 1 90 ? -17.911 -26.320 -17.020 1.00 58.50 90 SER A CA 1
ATOM 698 C C . SER A 1 90 ? -17.402 -26.113 -18.457 1.00 58.50 90 SER A C 1
ATOM 700 O O . SER A 1 90 ? -18.215 -25.876 -19.348 1.00 58.50 90 SER A O 1
ATOM 702 N N . ALA A 1 91 ? -16.080 -26.123 -18.661 1.00 52.34 91 ALA A N 1
ATOM 703 C CA . ALA A 1 91 ? -15.391 -25.969 -19.944 1.00 52.34 91 ALA A CA 1
ATOM 704 C C . ALA A 1 91 ? -14.630 -27.257 -20.267 1.00 52.34 91 ALA A C 1
ATOM 706 O O . ALA A 1 91 ? -14.563 -27.597 -21.466 1.00 52.34 91 ALA A O 1
#